Protein AF-A0A5C4WK56-F1 (afdb_monomer)

Solvent-accessible surface area (backbone atoms only — not comparable to full-atom values): 8422 Å² total; per-residue (Å²): 136,80,68,79,67,61,59,58,53,53,53,51,48,48,32,53,48,51,24,50,51,28,47,71,45,10,84,80,43,101,52,32,69,60,37,34,49,50,15,54,51,49,31,52,28,51,49,47,32,71,74,28,55,78,81,70,46,71,67,35,31,52,50,20,52,49,27,48,52,52,42,52,53,49,54,50,56,49,44,56,54,48,27,72,74,56,67,42,56,68,67,41,57,50,44,22,52,52,13,47,50,49,25,53,50,16,67,73,66,76,44,76,66,36,68,57,17,47,49,43,21,52,53,27,46,50,51,48,51,53,54,42,60,71,68,44,78,87,82,75,82,73,78,78,73,74,80,79,78,88,79,86,134

pLDDT: mean 79.85, std 13.56, range [39.31, 94.19]

Foldseek 3Di:
DDDVVVPLVVLLVVLVVCLVLQQVCLVQFPHNVVSNVLSVLLSVLSVQLSVQDCPPDDVSVVSNVVSVVVNLVSLLVVLVRLCVGLVVDPVLNVQLVQLSVQLVVCVVVVDDDNVRSVVSNVVSSVSSSVSSSVPGPPPDPPPPDPPPPPDDD

Nearest PDB structures (foldseek):
  1jv6-assembly1_A  TM=3.812E-01  e=3.692E+00  Halobacterium salinarum

Mean predicted aligned error: 9.79 Å

Radius of gyration: 20.26 Å; Cα contacts (8 Å, |Δi|>4): 145; chains: 1; bounding box: 49×50×72 Å

Structure (mmCIF, 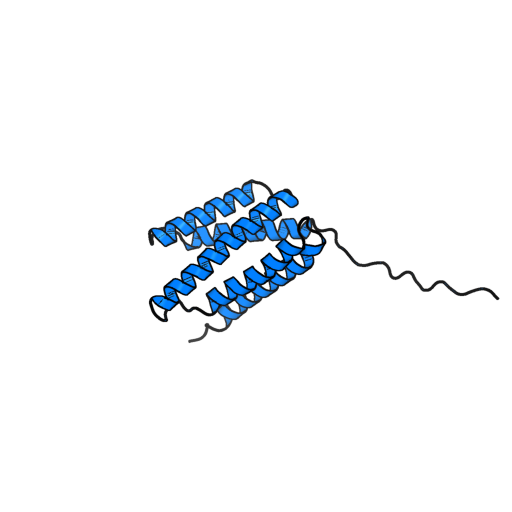N/CA/C/O backbone):
data_AF-A0A5C4WK56-F1
#
_entry.id   AF-A0A5C4WK56-F1
#
loop_
_atom_site.group_PDB
_atom_site.id
_atom_site.type_symbol
_atom_site.label_atom_id
_atom_site.label_alt_id
_atom_site.label_comp_id
_atom_site.label_asym_id
_atom_site.label_entity_id
_atom_site.label_seq_id
_atom_site.pdbx_PDB_ins_code
_atom_site.Cartn_x
_atom_site.Cartn_y
_atom_site.Cartn_z
_atom_site.occupancy
_atom_site.B_iso_or_equiv
_atom_site.auth_seq_id
_atom_site.auth_comp_id
_atom_site.auth_asym_id
_atom_site.auth_atom_id
_atom_site.pdbx_PDB_model_num
ATOM 1 N N . MET A 1 1 ? 29.807 -9.373 -7.029 1.00 41.53 1 MET A N 1
ATOM 2 C CA . MET A 1 1 ? 29.159 -10.649 -7.415 1.00 41.53 1 MET A CA 1
ATOM 3 C C . MET A 1 1 ? 28.720 -11.471 -6.180 1.00 41.53 1 MET A C 1
ATOM 5 O O . MET A 1 1 ? 28.602 -12.677 -6.267 1.00 41.53 1 MET A O 1
ATOM 9 N N . GLY A 1 2 ? 28.408 -10.857 -5.035 1.00 45.72 2 GLY A N 1
ATOM 10 C CA . GLY A 1 2 ? 27.089 -11.018 -4.391 1.00 45.72 2 GLY A CA 1
ATOM 11 C C . GLY A 1 2 ? 26.294 -9.779 -4.828 1.00 45.72 2 GLY A C 1
ATOM 12 O O . GLY A 1 2 ? 26.918 -8.878 -5.381 1.00 45.72 2 GLY A O 1
ATOM 13 N N . ASP A 1 3 ? 24.968 -9.666 -4.821 1.00 39.31 3 ASP A N 1
ATOM 14 C CA . ASP A 1 3 ? 24.159 -9.513 -3.603 1.00 39.31 3 ASP A CA 1
ATOM 15 C C . ASP A 1 3 ? 22.653 -9.747 -3.891 1.00 39.31 3 ASP A C 1
ATOM 17 O O . ASP A 1 3 ? 21.781 -9.308 -3.152 1.00 39.31 3 ASP A O 1
ATOM 21 N N . GLY A 1 4 ? 22.306 -10.462 -4.967 1.00 39.81 4 GLY A N 1
ATOM 22 C CA . GLY A 1 4 ? 20.911 -10.593 -5.428 1.00 39.81 4 GLY A CA 1
ATOM 23 C C . GLY A 1 4 ? 19.961 -11.391 -4.518 1.00 39.81 4 GLY A C 1
ATOM 24 O O . GLY A 1 4 ? 18.764 -11.447 -4.785 1.00 39.81 4 GLY A O 1
ATOM 25 N N . VAL A 1 5 ? 20.462 -12.019 -3.448 1.00 43.53 5 VAL A N 1
ATOM 26 C CA . VAL A 1 5 ? 19.653 -12.845 -2.527 1.00 43.53 5 VAL A CA 1
ATOM 27 C C . VAL A 1 5 ? 19.102 -12.024 -1.351 1.00 43.53 5 VAL A C 1
ATOM 29 O O . VAL A 1 5 ? 18.052 -12.365 -0.805 1.00 43.53 5 VAL A O 1
ATOM 32 N N . ALA A 1 6 ? 19.759 -10.916 -0.987 1.00 44.56 6 ALA A N 1
ATOM 33 C CA . ALA A 1 6 ? 19.342 -10.068 0.131 1.00 44.56 6 ALA A CA 1
ATOM 34 C C . ALA A 1 6 ? 18.122 -9.193 -0.219 1.00 44.56 6 ALA A C 1
ATOM 36 O O . ALA A 1 6 ? 17.225 -9.028 0.610 1.00 44.56 6 ALA A O 1
ATOM 37 N N . ASP A 1 7 ? 18.038 -8.717 -1.464 1.00 55.28 7 ASP A N 1
ATOM 38 C CA . ASP A 1 7 ? 16.977 -7.798 -1.888 1.00 55.28 7 ASP A CA 1
ATOM 39 C C . ASP A 1 7 ? 15.621 -8.508 -2.017 1.00 55.28 7 ASP A C 1
ATOM 41 O O . ASP A 1 7 ? 14.628 -8.079 -1.428 1.00 55.28 7 ASP A O 1
ATOM 45 N N . GLY A 1 8 ? 15.570 -9.659 -2.698 1.00 55.91 8 GLY A N 1
ATOM 46 C CA . GLY A 1 8 ? 14.324 -10.416 -2.888 1.00 55.91 8 GLY A CA 1
ATOM 47 C C . GLY A 1 8 ? 13.726 -10.958 -1.583 1.00 55.91 8 GLY A C 1
ATOM 48 O O . GLY A 1 8 ? 12.506 -10.950 -1.403 1.00 55.91 8 GLY A O 1
ATOM 49 N N . GLY A 1 9 ? 14.578 -11.378 -0.641 1.00 65.06 9 GLY A N 1
ATOM 50 C CA . GLY A 1 9 ? 14.152 -11.846 0.679 1.00 65.06 9 GLY A CA 1
ATOM 51 C C . GLY A 1 9 ? 13.516 -10.740 1.525 1.00 65.06 9 GLY A C 1
ATOM 52 O O . GLY A 1 9 ? 12.499 -10.978 2.180 1.00 65.06 9 GLY A O 1
ATOM 53 N N . GLY A 1 10 ? 14.062 -9.520 1.461 1.00 69.50 10 GLY A N 1
ATOM 54 C CA . GLY A 1 10 ? 13.512 -8.350 2.148 1.00 69.50 10 GLY A CA 1
ATOM 55 C C . GLY A 1 10 ? 12.108 -7.990 1.659 1.00 69.50 10 GLY A C 1
ATOM 56 O O . GLY A 1 10 ? 11.188 -7.833 2.467 1.00 69.50 10 GLY A O 1
ATOM 57 N N . PHE A 1 11 ? 11.905 -7.943 0.341 1.00 70.56 11 PHE A N 1
ATOM 58 C CA . PHE A 1 11 ? 10.594 -7.636 -0.238 1.00 70.56 11 PHE A CA 1
ATOM 59 C C . PHE A 1 11 ? 9.564 -8.747 -0.020 1.00 70.56 11 PHE A C 1
ATOM 61 O O . PHE A 1 11 ? 8.408 -8.458 0.289 1.00 70.56 11 PHE A O 1
ATOM 68 N N . LEU A 1 12 ? 9.966 -10.019 -0.108 1.00 76.75 12 LEU A N 1
ATOM 69 C CA . LEU A 1 12 ? 9.082 -11.136 0.227 1.00 76.75 12 LEU A CA 1
ATOM 70 C C . LEU A 1 12 ? 8.688 -11.103 1.713 1.00 76.75 12 LEU A C 1
ATOM 72 O O . LEU A 1 12 ? 7.525 -11.322 2.059 1.00 76.75 12 LEU A O 1
ATOM 76 N N . GLY A 1 13 ? 9.639 -10.769 2.590 1.00 78.62 13 GLY A N 1
ATOM 77 C CA . GLY A 1 13 ? 9.393 -10.532 4.009 1.00 78.62 13 GLY A CA 1
ATOM 78 C C . GLY A 1 13 ? 8.365 -9.424 4.238 1.00 78.62 13 GLY A C 1
ATOM 79 O O . GLY A 1 13 ? 7.404 -9.632 4.980 1.00 78.62 13 GLY A O 1
ATOM 80 N N . ALA A 1 14 ? 8.504 -8.289 3.547 1.00 75.62 14 ALA A N 1
ATOM 81 C CA . ALA A 1 14 ? 7.542 -7.188 3.594 1.00 75.62 14 ALA A CA 1
ATOM 82 C C . ALA A 1 14 ? 6.151 -7.609 3.082 1.00 75.62 14 ALA A C 1
ATOM 84 O O . ALA A 1 14 ? 5.146 -7.325 3.734 1.00 75.62 14 ALA A O 1
ATOM 85 N N . ALA A 1 15 ? 6.079 -8.359 1.976 1.00 81.75 15 ALA A N 1
ATOM 86 C CA . ALA A 1 15 ? 4.830 -8.891 1.429 1.00 81.75 15 ALA A CA 1
ATOM 87 C C . ALA A 1 15 ? 4.081 -9.757 2.452 1.00 81.75 15 ALA A C 1
ATOM 89 O O . ALA A 1 15 ? 2.891 -9.557 2.719 1.00 81.75 15 ALA A O 1
ATOM 90 N N . LEU A 1 16 ? 4.791 -10.713 3.057 1.00 84.94 16 LEU A N 1
ATOM 91 C CA . LEU A 1 16 ? 4.230 -11.629 4.045 1.00 84.94 16 LEU A CA 1
ATOM 92 C C . LEU A 1 16 ? 3.859 -10.912 5.342 1.00 84.94 16 LEU A C 1
ATOM 94 O O . LEU A 1 16 ? 2.808 -11.209 5.914 1.00 84.94 16 LEU A O 1
ATOM 98 N N . TYR A 1 17 ? 4.692 -9.973 5.792 1.00 84.56 17 TYR A N 1
ATOM 99 C CA . TYR A 1 17 ? 4.432 -9.159 6.974 1.00 84.56 17 TYR A CA 1
ATOM 100 C C . TYR A 1 17 ? 3.152 -8.340 6.800 1.00 84.56 17 TYR A C 1
ATOM 102 O O . TYR A 1 17 ? 2.236 -8.477 7.610 1.00 84.56 17 TYR A O 1
ATOM 110 N N . THR A 1 18 ? 3.038 -7.569 5.716 1.00 84.50 18 THR A N 1
ATOM 111 C CA . THR A 1 18 ? 1.869 -6.723 5.438 1.00 84.50 18 THR A CA 1
ATOM 112 C C . THR A 1 18 ? 0.604 -7.560 5.283 1.00 84.50 18 THR A C 1
ATOM 114 O O . THR A 1 18 ? -0.418 -7.261 5.902 1.00 84.50 18 THR A O 1
ATOM 117 N N . ARG A 1 19 ? 0.674 -8.674 4.544 1.00 90.00 19 ARG A N 1
ATOM 118 C CA . ARG A 1 19 ? -0.450 -9.609 4.410 1.00 90.00 19 ARG A CA 1
ATOM 119 C C . ARG A 1 19 ? -0.909 -10.152 5.761 1.00 90.00 19 ARG A C 1
ATOM 121 O O . ARG A 1 19 ? -2.106 -10.160 6.044 1.00 90.00 19 ARG A O 1
ATOM 128 N N . ARG A 1 20 ? 0.021 -10.630 6.595 1.00 87.19 20 ARG A N 1
ATOM 129 C CA . ARG A 1 20 ? -0.295 -11.165 7.929 1.00 87.19 20 ARG A CA 1
ATOM 130 C C . ARG A 1 20 ? -0.868 -10.082 8.833 1.00 87.19 20 ARG A C 1
ATOM 132 O O . ARG A 1 20 ? -1.894 -10.323 9.457 1.00 87.19 20 ARG A O 1
ATOM 139 N N . ALA A 1 21 ? -0.257 -8.901 8.860 1.00 85.44 21 ALA A N 1
ATOM 140 C CA . ALA A 1 21 ? -0.724 -7.769 9.650 1.00 85.44 21 ALA A CA 1
ATOM 141 C C . ALA A 1 21 ? -2.167 -7.391 9.290 1.00 85.44 21 ALA A C 1
ATOM 143 O O . ALA A 1 21 ? -3.004 -7.271 10.180 1.00 85.44 21 ALA A O 1
ATOM 144 N N . LEU A 1 22 ? -2.488 -7.298 7.996 1.00 87.25 22 LEU A N 1
ATOM 145 C CA . LEU A 1 22 ? -3.843 -7.000 7.527 1.00 87.25 22 LEU A CA 1
ATOM 146 C C . LEU A 1 22 ? -4.837 -8.122 7.845 1.00 87.25 22 LEU A C 1
ATOM 148 O O . LEU A 1 22 ? -5.952 -7.835 8.271 1.00 87.25 22 LEU A O 1
ATOM 152 N N . LYS A 1 23 ? -4.451 -9.397 7.717 1.00 88.62 23 LYS A N 1
ATOM 153 C CA . LYS A 1 23 ? -5.331 -10.522 8.085 1.00 88.62 23 LYS A CA 1
ATOM 154 C C . LYS A 1 23 ? -5.615 -10.599 9.579 1.00 88.62 23 LYS A C 1
ATOM 156 O O . LYS A 1 23 ? -6.743 -10.892 9.957 1.00 88.62 23 LYS A O 1
ATOM 161 N N . VAL A 1 24 ? -4.615 -10.324 10.412 1.00 87.31 24 VAL A N 1
ATOM 162 C CA . VAL A 1 24 ? -4.777 -10.266 11.871 1.00 87.31 24 VAL A CA 1
ATOM 163 C C . VAL A 1 24 ? -5.626 -9.059 12.269 1.00 87.31 24 VAL A C 1
ATOM 165 O O . VAL A 1 24 ? -6.452 -9.164 13.168 1.00 87.31 24 VAL A O 1
ATOM 168 N N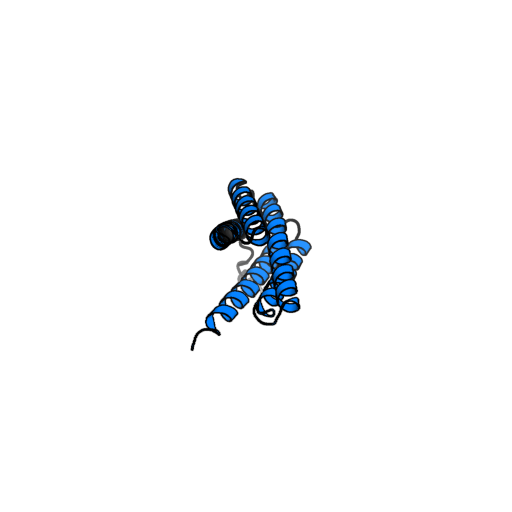 . ALA A 1 25 ? -5.465 -7.930 11.577 1.00 84.50 25 ALA A N 1
ATOM 169 C CA . ALA A 1 25 ? -6.227 -6.712 11.825 1.00 84.50 25 ALA A CA 1
ATOM 170 C C . ALA A 1 25 ? -7.682 -6.780 11.354 1.00 84.50 25 ALA A C 1
ATOM 172 O O . ALA A 1 25 ? -8.551 -6.140 11.945 1.00 84.50 25 ALA A O 1
ATOM 173 N N . ALA A 1 26 ? -7.946 -7.532 10.284 1.00 88.00 26 ALA A N 1
ATOM 174 C CA . ALA A 1 26 ? -9.226 -7.549 9.592 1.00 88.00 26 ALA A CA 1
ATOM 175 C C . ALA A 1 26 ? -10.444 -7.731 10.518 1.00 88.00 26 ALA A C 1
ATOM 177 O O . ALA A 1 26 ? -11.359 -6.918 10.395 1.00 88.00 26 ALA A O 1
ATOM 178 N N . PRO A 1 27 ? -10.485 -8.697 11.464 1.00 87.12 27 PRO A N 1
ATOM 179 C CA . PRO A 1 27 ? -11.654 -8.916 12.322 1.00 87.12 27 PRO A CA 1
ATOM 180 C C . PRO A 1 27 ? -12.019 -7.723 13.211 1.00 87.12 27 PRO A C 1
ATOM 182 O O . PRO A 1 27 ? -13.158 -7.620 13.653 1.00 87.12 27 PRO A O 1
ATOM 185 N N . ALA A 1 28 ? -11.057 -6.842 13.485 1.00 84.81 28 ALA A N 1
ATOM 186 C CA . ALA A 1 28 ? -11.226 -5.694 14.365 1.00 84.81 28 ALA A CA 1
ATOM 187 C C . ALA A 1 28 ? -11.493 -4.380 13.606 1.00 84.81 28 ALA A C 1
ATOM 189 O O . ALA A 1 28 ? -11.678 -3.341 14.237 1.00 84.81 28 ALA A O 1
ATOM 190 N N . LEU A 1 29 ? -11.519 -4.409 12.268 1.00 84.75 29 LEU A N 1
ATOM 191 C CA . LEU A 1 29 ? -11.788 -3.241 11.430 1.00 84.75 29 LEU A CA 1
ATOM 192 C C . LEU A 1 29 ? -13.214 -3.267 10.854 1.00 84.75 29 LEU A C 1
ATOM 194 O O . LEU A 1 29 ? -13.767 -4.347 10.648 1.00 84.75 29 LEU A O 1
ATOM 198 N N . PRO A 1 30 ? -13.804 -2.101 10.514 1.00 86.19 30 PRO A N 1
ATOM 199 C CA . PRO A 1 30 ? -15.190 -2.010 10.034 1.00 86.19 30 PRO A CA 1
ATOM 200 C C . PRO A 1 30 ? -15.515 -2.823 8.769 1.00 86.19 30 PRO A C 1
ATOM 202 O O . PRO A 1 30 ? -16.680 -3.109 8.507 1.00 86.19 30 PRO A O 1
ATOM 205 N N . ALA A 1 31 ? -14.510 -3.193 7.968 1.00 88.19 31 ALA A N 1
ATOM 206 C CA . ALA A 1 31 ? -14.686 -3.956 6.732 1.00 88.19 31 ALA A CA 1
ATOM 207 C C . ALA A 1 31 ? -13.715 -5.157 6.658 1.00 88.19 31 ALA A C 1
ATOM 209 O O . ALA A 1 31 ? -12.765 -5.140 5.868 1.00 88.19 31 ALA A O 1
ATOM 210 N N . PRO A 1 32 ? -13.944 -6.235 7.433 1.00 87.19 32 PRO A N 1
ATOM 211 C CA . PRO A 1 32 ? -12.993 -7.341 7.591 1.00 87.19 32 PRO A CA 1
ATOM 212 C C . PRO A 1 32 ? -12.649 -8.042 6.272 1.00 87.19 32 PRO A C 1
ATOM 214 O O . PRO A 1 32 ? -11.481 -8.299 5.981 1.00 87.19 32 PRO A O 1
ATOM 217 N N . ARG A 1 33 ? -13.655 -8.314 5.429 1.00 90.94 33 ARG A N 1
ATOM 218 C CA . ARG 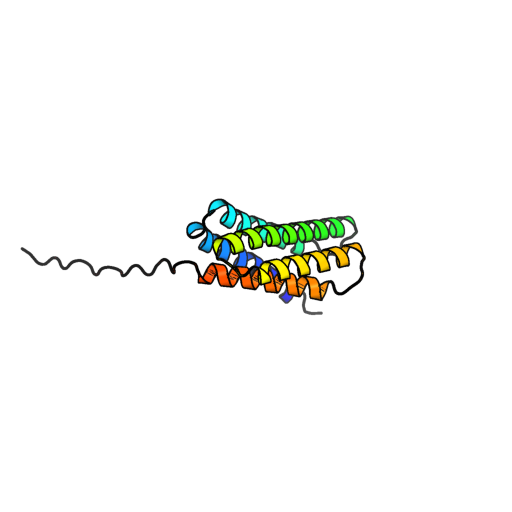A 1 33 ? -13.452 -8.973 4.126 1.00 90.94 33 ARG A CA 1
ATOM 219 C C . ARG A 1 33 ? -12.581 -8.138 3.191 1.00 90.94 33 ARG A C 1
ATOM 221 O O . ARG A 1 33 ? -11.701 -8.685 2.537 1.00 90.94 33 ARG A O 1
ATOM 228 N N . PHE A 1 34 ? -12.807 -6.825 3.165 1.00 91.00 34 PHE A N 1
ATOM 229 C CA . PHE A 1 34 ? -12.020 -5.902 2.354 1.00 91.00 34 PHE A CA 1
ATOM 230 C C . PHE A 1 34 ? -10.560 -5.875 2.812 1.00 91.00 34 PHE A C 1
ATOM 232 O O . PHE A 1 34 ? -9.668 -6.021 1.987 1.00 91.00 34 PHE A O 1
ATOM 239 N N . VAL A 1 35 ? -10.308 -5.752 4.119 1.00 89.88 35 VAL A N 1
ATOM 240 C CA . VAL A 1 35 ? -8.940 -5.687 4.663 1.00 89.88 35 VAL A CA 1
ATOM 241 C C . VAL A 1 35 ? -8.185 -6.999 4.429 1.00 89.88 35 VAL A C 1
ATOM 243 O O . VAL A 1 35 ? -7.026 -6.979 4.017 1.00 89.88 35 VAL A O 1
ATOM 246 N N . ALA A 1 36 ? -8.839 -8.145 4.635 1.00 91.06 36 ALA A N 1
ATOM 247 C CA . ALA A 1 36 ? -8.232 -9.447 4.371 1.00 91.06 36 ALA A CA 1
ATOM 248 C C . ALA A 1 36 ? -7.893 -9.627 2.881 1.00 91.06 36 ALA A C 1
ATOM 250 O O . ALA A 1 36 ? -6.772 -10.028 2.558 1.00 91.06 36 ALA A O 1
ATOM 251 N N . ALA A 1 37 ? -8.826 -9.275 1.988 1.00 92.56 37 ALA A N 1
ATOM 252 C CA . ALA A 1 37 ? -8.607 -9.308 0.544 1.00 92.56 37 ALA A CA 1
ATOM 253 C C . ALA A 1 37 ? -7.497 -8.340 0.116 1.00 92.56 37 ALA A C 1
ATOM 255 O O . ALA A 1 37 ? -6.670 -8.697 -0.716 1.00 92.56 37 ALA A O 1
ATOM 256 N N . ALA A 1 38 ? -7.422 -7.159 0.736 1.00 92.38 38 ALA A N 1
ATOM 257 C CA . ALA A 1 38 ? -6.373 -6.186 0.471 1.00 92.38 38 ALA A CA 1
ATOM 258 C C . ALA A 1 38 ? -4.982 -6.705 0.857 1.00 92.38 38 ALA A C 1
ATOM 260 O O . ALA A 1 38 ? -4.007 -6.405 0.172 1.00 92.38 38 ALA A O 1
ATOM 261 N N . GLY A 1 39 ? -4.873 -7.508 1.918 1.00 91.06 39 GLY A N 1
ATOM 262 C CA . GLY A 1 39 ? -3.623 -8.186 2.256 1.00 91.06 39 GLY A CA 1
ATOM 263 C C . GLY A 1 39 ? -3.229 -9.262 1.241 1.00 91.06 39 GLY A C 1
ATOM 264 O O . GLY A 1 39 ? -2.048 -9.399 0.924 1.00 91.06 39 GLY A O 1
ATOM 265 N N . ASP A 1 40 ? -4.199 -10.018 0.718 1.00 93.12 40 ASP A N 1
ATOM 266 C CA . ASP A 1 40 ? -3.950 -11.029 -0.316 1.00 93.12 40 ASP A CA 1
ATOM 267 C C . ASP A 1 40 ? -3.544 -10.387 -1.655 1.00 93.12 40 ASP A C 1
ATOM 269 O O . ASP A 1 40 ? -2.549 -10.801 -2.251 1.00 93.12 40 ASP A O 1
ATOM 273 N N . SER A 1 41 ? -4.242 -9.336 -2.097 1.00 94.19 41 SER A N 1
ATOM 274 C CA . SER A 1 41 ? -3.902 -8.629 -3.336 1.00 94.19 41 SER A CA 1
ATOM 275 C C . SER A 1 41 ? -2.579 -7.868 -3.231 1.00 94.19 41 SER A C 1
ATOM 277 O O . SER A 1 41 ? -1.820 -7.879 -4.191 1.00 94.19 41 SER A O 1
ATOM 279 N N . PHE A 1 42 ? -2.243 -7.283 -2.073 1.00 92.75 42 PHE A N 1
ATOM 280 C CA . PHE A 1 42 ? -0.931 -6.661 -1.846 1.00 92.75 42 PHE A CA 1
ATOM 281 C C . PHE A 1 42 ? 0.206 -7.663 -2.071 1.00 92.75 42 PHE A C 1
ATOM 283 O O . PHE A 1 42 ? 1.145 -7.388 -2.814 1.00 92.75 42 PHE A O 1
ATOM 290 N N . ALA A 1 43 ? 0.104 -8.849 -1.461 1.00 90.69 43 ALA A N 1
ATOM 291 C CA . ALA A 1 43 ? 1.118 -9.885 -1.614 1.00 90.69 43 ALA A CA 1
ATOM 292 C C . ALA A 1 43 ? 1.226 -10.369 -3.066 1.00 90.69 43 ALA A C 1
ATOM 294 O O . ALA A 1 43 ? 2.339 -10.557 -3.555 1.00 90.69 43 ALA A O 1
ATOM 295 N N . LEU A 1 44 ? 0.095 -10.530 -3.762 1.00 92.75 44 LEU A N 1
ATOM 296 C CA . LEU A 1 44 ? 0.071 -10.904 -5.177 1.00 92.75 44 LEU A CA 1
ATOM 297 C C . LEU A 1 44 ? 0.766 -9.851 -6.050 1.00 92.75 44 LEU A C 1
ATOM 299 O O . LEU A 1 44 ? 1.639 -10.194 -6.842 1.00 92.75 44 LEU A O 1
ATOM 303 N N . LEU A 1 45 ? 0.398 -8.579 -5.885 1.00 91.94 45 LEU A N 1
ATOM 304 C CA . LEU A 1 45 ? 0.937 -7.467 -6.665 1.00 91.94 45 LEU A CA 1
ATOM 305 C C . LEU A 1 45 ? 2.442 -7.297 -6.430 1.00 91.94 45 LEU A C 1
ATOM 307 O O . LEU A 1 45 ? 3.200 -7.239 -7.393 1.00 91.94 45 LEU A O 1
ATOM 311 N N . LEU A 1 46 ? 2.888 -7.301 -5.169 1.00 89.38 46 LEU A N 1
ATOM 312 C CA . LEU A 1 46 ? 4.309 -7.203 -4.828 1.00 89.38 46 LEU A CA 1
ATOM 313 C C . LEU A 1 46 ? 5.107 -8.410 -5.343 1.00 89.38 46 LEU A C 1
ATOM 315 O O . LEU A 1 46 ? 6.205 -8.243 -5.862 1.00 89.38 46 LEU A O 1
ATOM 319 N N . THR A 1 47 ? 4.543 -9.618 -5.285 1.00 88.75 47 THR A N 1
ATOM 320 C CA . THR A 1 47 ? 5.168 -10.798 -5.908 1.00 88.75 47 THR A CA 1
ATOM 321 C C . THR A 1 47 ? 5.287 -10.621 -7.423 1.00 88.75 47 THR A C 1
ATOM 323 O O . THR A 1 47 ? 6.335 -10.921 -7.985 1.00 88.75 47 THR A O 1
ATOM 326 N N . GLY A 1 48 ? 4.259 -10.079 -8.084 1.00 88.06 48 GLY A N 1
ATOM 327 C CA . GLY A 1 48 ? 4.301 -9.743 -9.510 1.00 88.06 48 GLY A CA 1
ATOM 328 C C . GLY A 1 48 ? 5.431 -8.771 -9.858 1.00 88.06 48 GLY A C 1
ATOM 329 O O . GLY A 1 48 ? 6.167 -9.015 -10.812 1.00 88.06 48 GLY A O 1
ATOM 330 N N . VAL A 1 49 ? 5.636 -7.728 -9.047 1.00 87.81 49 VAL A N 1
ATOM 331 C CA . VAL A 1 49 ? 6.772 -6.793 -9.185 1.00 87.81 49 VAL A CA 1
ATOM 332 C C . VAL A 1 49 ? 8.113 -7.526 -9.057 1.00 87.81 49 VAL A C 1
ATOM 334 O O . VAL A 1 49 ? 8.999 -7.335 -9.886 1.00 87.81 49 VAL A O 1
ATOM 337 N N . LEU A 1 50 ? 8.267 -8.399 -8.056 1.00 86.88 50 LEU A N 1
ATOM 338 C CA . LEU A 1 50 ? 9.519 -9.133 -7.822 1.00 86.88 50 LEU A CA 1
ATOM 339 C C . LEU A 1 50 ? 9.846 -10.145 -8.923 1.00 86.88 50 LEU A C 1
ATOM 341 O O . LEU A 1 50 ? 11.013 -10.342 -9.251 1.00 86.88 50 LEU A O 1
ATOM 345 N N . LEU A 1 51 ? 8.825 -10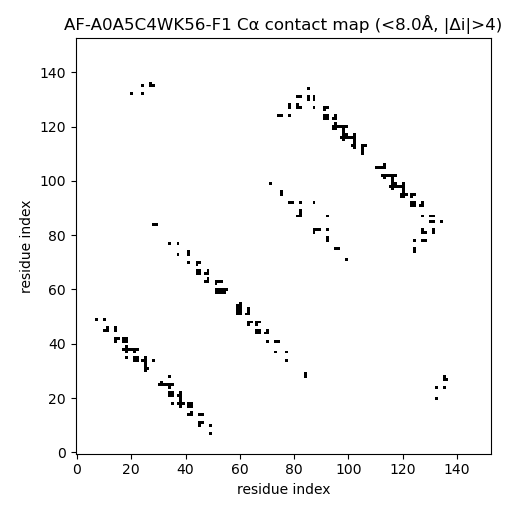.783 -9.495 1.00 87.12 51 LEU A N 1
ATOM 346 C CA . LEU A 1 51 ? 8.985 -11.782 -10.551 1.00 87.12 51 LEU A CA 1
ATOM 347 C C . LEU A 1 51 ? 9.154 -11.174 -11.948 1.00 87.12 51 LEU A C 1
ATOM 349 O O . LEU A 1 51 ? 9.310 -11.921 -12.912 1.00 87.12 51 LEU A O 1
ATOM 353 N N . THR A 1 52 ? 9.132 -9.847 -12.080 1.00 84.31 52 THR A N 1
ATOM 354 C CA . THR A 1 52 ? 9.261 -9.158 -13.370 1.00 84.31 52 THR A CA 1
ATOM 355 C C . THR A 1 52 ? 10.504 -8.268 -13.391 1.00 84.31 52 THR A C 1
ATOM 357 O O . THR A 1 52 ? 10.426 -7.082 -13.092 1.00 84.31 52 THR A O 1
ATOM 360 N N . PRO A 1 53 ? 11.688 -8.808 -13.731 1.00 75.31 53 PRO A N 1
ATOM 361 C CA . PRO A 1 53 ? 12.909 -8.015 -13.805 1.00 75.31 53 PRO A CA 1
ATOM 362 C C . PRO A 1 53 ? 12.813 -6.947 -14.895 1.00 75.31 53 PRO A C 1
ATOM 364 O O . PRO A 1 53 ? 12.449 -7.241 -16.033 1.00 75.31 53 PRO A O 1
ATOM 367 N N . TYR A 1 54 ? 13.235 -5.723 -14.580 1.00 66.56 54 TYR A N 1
ATOM 368 C CA . TYR A 1 54 ? 13.238 -4.578 -15.501 1.00 66.56 54 TYR A CA 1
ATOM 369 C C . TYR A 1 54 ? 14.185 -4.737 -16.710 1.00 66.56 54 TYR A C 1
ATOM 371 O O . TYR A 1 54 ? 14.233 -3.858 -17.565 1.00 66.56 54 TYR A O 1
ATOM 379 N N . THR A 1 55 ? 14.938 -5.839 -16.785 1.00 64.19 55 THR A N 1
ATOM 380 C CA . THR A 1 55 ? 16.004 -6.094 -17.766 1.00 64.19 55 THR A CA 1
ATOM 381 C C . THR A 1 55 ? 15.638 -7.106 -18.857 1.00 64.19 55 THR A C 1
ATOM 383 O O . THR A 1 55 ? 16.415 -7.287 -19.790 1.00 64.19 55 THR A O 1
ATOM 386 N N . LEU A 1 56 ? 14.473 -7.764 -18.778 1.00 74.94 56 LEU A N 1
ATOM 387 C CA . LEU A 1 56 ? 14.069 -8.861 -19.679 1.00 74.94 56 LEU A CA 1
ATOM 388 C C . LEU A 1 56 ? 13.212 -8.403 -20.881 1.00 74.94 56 LEU A C 1
ATOM 390 O O . LEU A 1 56 ? 12.368 -9.149 -21.376 1.00 74.94 56 LEU A O 1
ATOM 394 N N . GLY A 1 57 ? 13.442 -7.179 -21.365 1.00 80.88 57 GLY A N 1
ATOM 395 C CA . GLY A 1 57 ? 12.798 -6.616 -22.557 1.00 80.88 57 GLY A CA 1
ATOM 396 C C . GLY A 1 57 ? 11.515 -5.817 -22.293 1.00 80.88 57 GLY A C 1
ATOM 397 O O . GLY A 1 57 ? 10.972 -5.802 -21.187 1.00 80.88 57 GLY A O 1
ATOM 398 N N . ASP A 1 58 ? 11.024 -5.153 -23.342 1.00 84.25 58 ASP A N 1
ATOM 399 C CA . ASP A 1 58 ? 9.974 -4.124 -23.258 1.00 84.25 58 ASP A CA 1
ATOM 400 C C . ASP A 1 58 ? 8.644 -4.641 -22.693 1.00 84.25 58 ASP A C 1
ATOM 402 O O . ASP A 1 58 ? 7.978 -3.959 -21.913 1.00 84.25 58 ASP A O 1
ATOM 406 N N . VAL A 1 59 ? 8.264 -5.877 -23.035 1.00 86.12 59 VAL A N 1
ATOM 407 C CA . VAL A 1 59 ? 7.026 -6.496 -22.534 1.00 86.12 59 VAL A CA 1
ATOM 408 C C . VAL A 1 59 ? 7.105 -6.720 -21.024 1.00 86.12 59 VAL A C 1
ATOM 410 O O . VAL A 1 59 ? 6.181 -6.359 -20.297 1.00 86.12 59 VAL A O 1
ATOM 413 N N . VAL A 1 60 ? 8.216 -7.272 -20.525 1.00 85.62 60 VAL A N 1
ATOM 414 C CA . VAL A 1 60 ? 8.404 -7.516 -19.085 1.00 85.62 60 VAL A CA 1
ATOM 415 C C . VAL A 1 60 ? 8.497 -6.194 -18.327 1.00 85.62 60 VAL A C 1
ATOM 417 O O . VAL A 1 60 ? 7.910 -6.066 -17.253 1.00 85.62 60 VAL A O 1
ATOM 420 N N . HIS A 1 61 ? 9.144 -5.187 -18.916 1.00 84.44 61 HIS A N 1
ATOM 421 C CA . HIS A 1 61 ? 9.183 -3.833 -18.373 1.00 84.44 61 HIS A CA 1
ATOM 422 C C . HIS A 1 61 ? 7.773 -3.244 -18.196 1.00 84.44 61 HIS A C 1
ATOM 424 O O . HIS A 1 61 ? 7.442 -2.713 -17.132 1.00 84.44 61 HIS A O 1
ATOM 430 N N . TRP A 1 62 ? 6.906 -3.386 -19.202 1.00 85.62 62 TRP A N 1
ATOM 431 C CA . TRP A 1 62 ? 5.530 -2.894 -19.134 1.00 85.62 62 TRP A CA 1
ATOM 432 C C . TRP A 1 62 ? 4.695 -3.639 -18.082 1.00 85.62 62 TRP A C 1
ATOM 434 O O . TRP A 1 62 ? 3.918 -3.022 -17.346 1.00 85.62 62 TRP A O 1
ATOM 444 N N . ILE A 1 63 ? 4.893 -4.955 -17.950 1.00 88.06 63 ILE A N 1
ATOM 445 C CA . ILE A 1 63 ? 4.234 -5.771 -16.920 1.00 88.06 63 ILE A CA 1
ATOM 446 C C . ILE A 1 63 ? 4.697 -5.340 -15.519 1.00 88.06 63 ILE A C 1
ATOM 448 O O . ILE A 1 63 ? 3.856 -5.108 -14.650 1.00 88.06 63 ILE A O 1
ATOM 452 N N . HIS A 1 64 ? 6.004 -5.164 -15.303 1.00 88.19 64 HIS A N 1
ATOM 453 C CA . HIS A 1 64 ? 6.558 -4.688 -14.033 1.00 88.19 64 HIS A CA 1
ATOM 454 C C . HIS A 1 64 ? 5.973 -3.331 -13.634 1.00 88.19 64 HIS A C 1
ATOM 456 O O . HIS A 1 64 ? 5.472 -3.157 -12.520 1.00 88.19 64 HIS A O 1
ATOM 462 N N . ARG A 1 65 ? 5.970 -2.375 -14.572 1.00 86.06 65 ARG A N 1
ATOM 463 C CA . ARG A 1 65 ? 5.396 -1.039 -14.372 1.00 86.06 65 ARG A CA 1
ATOM 464 C C . ARG A 1 65 ? 3.909 -1.113 -14.028 1.00 86.06 65 ARG A C 1
ATOM 466 O O . ARG A 1 65 ? 3.454 -0.383 -13.151 1.00 86.06 65 ARG A O 1
ATOM 473 N N . SER A 1 66 ? 3.170 -2.021 -14.664 1.00 87.44 66 SER A N 1
ATOM 474 C CA . SER A 1 66 ? 1.743 -2.234 -14.397 1.00 87.44 66 SER A CA 1
ATOM 475 C C . SER A 1 66 ? 1.481 -2.800 -13.005 1.00 87.44 66 SER A C 1
ATOM 477 O O . SER A 1 66 ? 0.620 -2.282 -12.293 1.00 87.44 66 SER A O 1
ATOM 479 N N . PHE A 1 67 ? 2.248 -3.808 -12.574 1.00 90.31 67 PHE A N 1
ATOM 480 C CA . PHE A 1 67 ? 2.158 -4.327 -11.207 1.00 90.31 67 PHE A CA 1
ATOM 481 C C . PHE A 1 67 ? 2.531 -3.264 -10.171 1.00 90.31 67 PHE A C 1
ATOM 483 O O . PHE A 1 67 ? 1.820 -3.113 -9.178 1.00 90.31 67 PHE A O 1
ATOM 490 N N . GLY A 1 68 ? 3.593 -2.491 -10.420 1.00 88.50 68 GLY A N 1
ATOM 491 C CA . GLY A 1 68 ? 4.013 -1.396 -9.547 1.00 88.50 68 GLY A CA 1
ATOM 492 C C . GLY A 1 68 ? 2.948 -0.305 -9.419 1.00 88.50 68 GLY A C 1
ATOM 493 O O . GLY A 1 68 ? 2.627 0.114 -8.309 1.00 88.50 68 GLY A O 1
ATOM 494 N N . ALA A 1 69 ? 2.340 0.112 -10.534 1.00 87.06 69 ALA A N 1
ATOM 495 C CA . ALA A 1 69 ? 1.255 1.093 -10.539 1.00 87.06 69 ALA A CA 1
ATOM 496 C C . ALA A 1 69 ? 0.004 0.577 -9.809 1.00 87.06 69 ALA A C 1
ATOM 498 O O . ALA A 1 69 ? -0.592 1.299 -9.008 1.00 87.06 69 ALA A O 1
ATOM 499 N N . ALA A 1 70 ? -0.372 -0.684 -10.040 1.00 91.19 70 ALA A N 1
ATOM 500 C CA . ALA A 1 70 ? -1.487 -1.316 -9.344 1.00 91.19 70 ALA A CA 1
ATOM 501 C C . ALA A 1 70 ? -1.231 -1.420 -7.831 1.00 91.19 70 ALA A C 1
ATOM 503 O O . ALA A 1 70 ? -2.130 -1.124 -7.046 1.00 91.19 70 ALA A O 1
ATOM 504 N N . LEU A 1 71 ? -0.010 -1.776 -7.415 1.00 90.62 71 LEU A N 1
ATOM 505 C CA . LEU A 1 71 ? 0.392 -1.811 -6.006 1.00 90.62 71 LEU A CA 1
ATOM 506 C C . LEU A 1 71 ? 0.305 -0.419 -5.363 1.00 90.62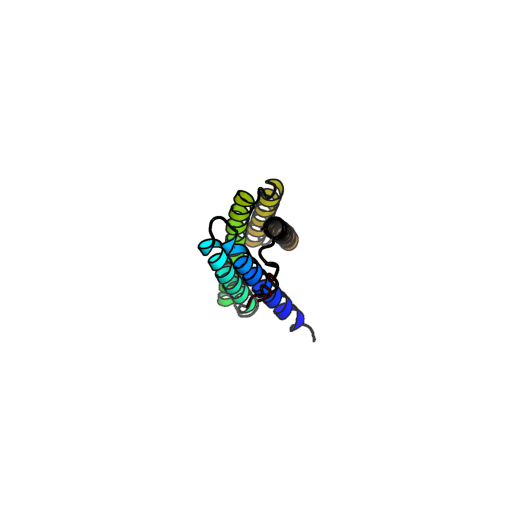 71 LEU A C 1
ATOM 508 O O . LEU A 1 71 ? -0.275 -0.277 -4.289 1.00 90.62 71 LEU A O 1
ATOM 512 N N . PHE A 1 72 ? 0.777 0.618 -6.057 1.00 89.31 72 PHE A N 1
ATOM 513 C CA . PHE A 1 72 ? 0.667 2.011 -5.613 1.00 89.31 72 PHE A CA 1
ATOM 514 C C . PHE A 1 72 ? -0.787 2.446 -5.390 1.00 89.31 72 PHE A C 1
ATOM 516 O O . PHE A 1 72 ? -1.135 2.992 -4.341 1.00 89.31 72 PHE A O 1
ATOM 523 N N . MET A 1 73 ? -1.663 2.183 -6.363 1.00 90.19 73 MET A N 1
ATOM 524 C CA . MET A 1 73 ? -3.090 2.501 -6.247 1.00 90.19 73 MET A CA 1
ATOM 525 C C . MET A 1 73 ? -3.748 1.722 -5.107 1.00 90.19 73 MET A C 1
ATOM 527 O O . MET A 1 73 ? -4.569 2.268 -4.367 1.00 90.19 73 MET A O 1
ATOM 531 N N . HIS A 1 74 ? -3.358 0.460 -4.936 1.00 92.81 74 HIS A N 1
ATOM 532 C CA . HIS A 1 74 ? -3.845 -0.396 -3.863 1.00 92.81 74 HIS A CA 1
ATOM 533 C C . HIS A 1 74 ? -3.493 0.158 -2.476 1.00 92.81 74 HIS A C 1
ATOM 535 O O . HIS A 1 74 ? -4.372 0.289 -1.622 1.00 92.81 74 HIS A O 1
ATOM 541 N N . GLU A 1 75 ? -2.237 0.556 -2.264 1.00 92.31 75 GLU A N 1
ATOM 542 C CA . GLU A 1 75 ? -1.777 1.185 -1.019 1.00 92.31 75 GLU A CA 1
ATOM 543 C C . GLU A 1 75 ? -2.486 2.518 -0.742 1.00 92.31 75 GLU A C 1
ATOM 545 O O . GLU A 1 75 ? -2.841 2.798 0.405 1.00 92.31 75 GLU A O 1
ATOM 550 N N . MET A 1 76 ? -2.761 3.315 -1.780 1.00 89.56 76 MET A N 1
ATOM 551 C CA . MET A 1 76 ? -3.498 4.576 -1.656 1.00 89.56 76 MET A CA 1
ATOM 552 C C . MET A 1 76 ? -4.934 4.349 -1.167 1.00 89.56 76 MET A C 1
ATOM 554 O O . MET A 1 76 ? -5.379 4.961 -0.194 1.00 89.56 76 MET A O 1
ATOM 558 N N . VAL A 1 77 ? -5.665 3.436 -1.817 1.00 91.44 77 VAL A N 1
ATOM 559 C CA . VAL A 1 77 ? -7.049 3.104 -1.444 1.00 91.44 77 VAL A CA 1
ATOM 560 C C . VAL A 1 77 ? -7.099 2.553 -0.022 1.00 91.44 77 VAL A C 1
ATOM 562 O O . VAL A 1 77 ? -7.953 2.956 0.774 1.00 91.44 77 VAL A O 1
ATOM 565 N N . LEU A 1 78 ? -6.177 1.648 0.311 1.00 90.38 78 LEU A N 1
ATOM 566 C CA . LEU A 1 78 ? -6.101 1.059 1.639 1.00 90.38 78 LEU A CA 1
ATOM 567 C C . LEU A 1 78 ? -5.812 2.123 2.702 1.00 90.38 78 LEU A C 1
ATOM 569 O O . LEU A 1 78 ? -6.486 2.152 3.728 1.00 90.38 78 LEU A O 1
ATOM 573 N N . ALA A 1 79 ? -4.875 3.032 2.453 1.00 88.81 79 ALA A N 1
ATOM 574 C CA . ALA A 1 79 ? -4.529 4.082 3.398 1.00 88.81 79 ALA A CA 1
ATOM 575 C C . ALA A 1 79 ? -5.673 5.046 3.694 1.00 88.81 79 ALA A C 1
ATOM 577 O O . ALA A 1 79 ? -5.930 5.338 4.859 1.00 88.81 79 ALA A O 1
ATOM 578 N N . VAL A 1 80 ? -6.391 5.506 2.663 1.00 87.88 80 VAL A N 1
ATOM 579 C CA . VAL A 1 80 ? -7.560 6.381 2.836 1.00 87.88 80 VAL A CA 1
ATOM 580 C C . VAL A 1 80 ? -8.620 5.683 3.689 1.00 87.88 80 VAL A C 1
ATOM 582 O O . VAL A 1 80 ? -9.168 6.280 4.619 1.00 87.88 80 VAL A O 1
ATOM 585 N N . ARG A 1 81 ? -8.875 4.393 3.430 1.00 88.75 81 ARG A N 1
ATOM 586 C CA . ARG A 1 81 ? -9.815 3.587 4.222 1.00 88.75 81 ARG A CA 1
ATOM 587 C C . ARG A 1 81 ? -9.359 3.450 5.673 1.00 88.75 81 ARG A C 1
ATOM 589 O O . ARG A 1 81 ? -10.133 3.767 6.573 1.00 88.75 81 ARG A O 1
ATOM 596 N N . LEU A 1 82 ? -8.114 3.045 5.911 1.00 85.38 82 LEU A N 1
ATOM 597 C CA . LEU A 1 82 ? -7.575 2.892 7.265 1.00 85.38 82 LEU A CA 1
ATOM 598 C C . LEU A 1 82 ? -7.578 4.221 8.029 1.00 85.38 82 LEU A C 1
ATOM 600 O O . LEU A 1 82 ? -7.996 4.261 9.184 1.00 85.38 82 LEU A O 1
ATOM 604 N N . ALA A 1 83 ? -7.202 5.321 7.375 1.00 85.06 83 ALA A N 1
ATOM 605 C CA . ALA A 1 83 ? -7.220 6.648 7.974 1.00 85.06 83 ALA A CA 1
ATOM 606 C C . ALA A 1 83 ? -8.630 7.101 8.368 1.00 85.06 83 ALA A C 1
ATOM 608 O O . ALA A 1 83 ? -8.792 7.671 9.447 1.00 85.06 83 ALA A O 1
ATOM 609 N N . SER A 1 84 ? -9.644 6.778 7.554 1.00 84.50 84 SER A N 1
ATOM 610 C CA . SER A 1 84 ? -11.049 7.062 7.872 1.00 84.50 84 SER A CA 1
ATOM 611 C C . SER A 1 84 ? -11.565 6.307 9.104 1.00 84.50 84 SER A C 1
ATOM 613 O O . SER A 1 84 ? -12.476 6.786 9.770 1.00 84.50 84 SER A O 1
ATOM 615 N N . TRP A 1 85 ? -10.981 5.150 9.434 1.00 81.62 85 TRP A N 1
ATOM 616 C CA . TRP A 1 85 ? -11.406 4.321 10.570 1.00 81.62 85 TRP A CA 1
ATOM 617 C C . TRP A 1 85 ? -10.608 4.583 11.846 1.00 81.62 85 TRP A C 1
ATOM 619 O O . TRP A 1 85 ? -11.154 4.528 12.941 1.00 81.62 85 TRP A O 1
ATOM 629 N N . ALA A 1 86 ? -9.312 4.854 11.711 1.00 72.44 86 ALA A N 1
ATOM 630 C CA . ALA A 1 86 ? -8.386 5.036 12.825 1.00 72.44 86 ALA A CA 1
ATOM 631 C C . ALA A 1 86 ? -8.182 6.510 13.219 1.00 72.44 86 ALA A C 1
ATOM 633 O O . ALA A 1 86 ? -7.331 6.806 14.064 1.00 72.44 86 ALA A O 1
ATOM 634 N N . SER A 1 87 ? -8.879 7.445 12.556 1.00 69.19 87 SER A N 1
ATOM 635 C CA . SER A 1 87 ? -8.565 8.881 12.593 1.00 69.19 87 SER A CA 1
ATOM 636 C C . SER A 1 87 ? -7.061 9.116 12.398 1.00 69.19 87 SER A C 1
ATOM 638 O O . SER A 1 87 ? -6.437 9.931 13.089 1.00 69.19 87 SER A O 1
ATOM 640 N N . ALA A 1 88 ? -6.437 8.326 11.510 1.00 64.19 88 ALA A N 1
ATOM 641 C CA . ALA A 1 88 ? -5.036 8.530 11.177 1.00 64.19 88 ALA A CA 1
ATOM 642 C C . ALA A 1 88 ? -4.942 9.919 10.541 1.00 64.19 88 ALA A C 1
ATOM 644 O O . ALA A 1 88 ? -5.723 10.244 9.648 1.00 64.19 88 ALA A O 1
ATOM 645 N N . GLY A 1 89 ? -4.070 10.770 11.088 1.00 74.50 89 GLY A N 1
ATOM 646 C CA . GLY A 1 89 ? -4.130 12.209 10.837 1.00 74.50 89 GLY A CA 1
ATOM 647 C C . GLY A 1 89 ? -4.143 12.535 9.344 1.00 74.50 89 GLY A C 1
ATOM 648 O O . GLY A 1 89 ? -3.342 11.978 8.594 1.00 74.50 89 GLY A O 1
ATOM 649 N N . ALA A 1 90 ? -5.016 13.461 8.934 1.00 80.06 90 ALA A N 1
ATOM 650 C CA . ALA A 1 90 ? -5.165 13.896 7.542 1.00 80.06 90 ALA A CA 1
ATOM 651 C C . ALA A 1 90 ? -3.820 14.252 6.882 1.00 80.06 90 ALA A C 1
ATOM 653 O O . ALA A 1 90 ? -3.621 13.984 5.703 1.00 80.06 90 ALA A O 1
ATOM 654 N N . ALA A 1 91 ? -2.863 14.759 7.666 1.00 85.56 91 ALA A N 1
ATOM 655 C CA . ALA A 1 91 ? -1.499 15.035 7.226 1.00 85.56 91 ALA A CA 1
ATOM 656 C C . ALA A 1 91 ? -0.768 13.813 6.638 1.00 85.56 91 ALA A C 1
ATOM 658 O O . ALA A 1 91 ? -0.062 13.965 5.649 1.00 85.56 91 ALA A O 1
ATOM 659 N N . LEU A 1 92 ? -0.942 12.608 7.197 1.00 85.88 92 LEU A N 1
ATOM 660 C CA . LEU A 1 92 ? -0.303 11.392 6.673 1.00 85.88 92 LEU A CA 1
ATOM 661 C C . LEU A 1 92 ? -0.899 10.980 5.328 1.00 85.88 92 LEU A C 1
ATOM 663 O O . LEU A 1 92 ? -0.160 10.609 4.423 1.00 85.88 92 LEU A O 1
ATOM 667 N N . VAL A 1 93 ? -2.221 11.094 5.183 1.00 86.31 93 VAL A N 1
ATOM 668 C CA . VAL A 1 93 ? -2.900 10.831 3.908 1.00 86.31 93 VAL A CA 1
ATOM 669 C C . VAL A 1 93 ? -2.458 11.850 2.862 1.00 86.31 93 VAL A C 1
ATOM 671 O O . VAL A 1 93 ? -2.137 11.468 1.745 1.00 86.31 93 VAL A O 1
ATOM 674 N N . VAL A 1 94 ? -2.365 13.132 3.227 1.00 89.31 94 VAL A N 1
ATOM 675 C CA . VAL A 1 94 ? -1.855 14.184 2.335 1.00 89.31 94 VAL A CA 1
ATOM 676 C C . VAL A 1 94 ? -0.409 13.909 1.925 1.00 89.31 94 VAL A C 1
ATOM 678 O O . VAL A 1 94 ? -0.104 13.996 0.740 1.00 89.31 94 VAL A O 1
ATOM 681 N N . LEU A 1 95 ? 0.469 13.530 2.862 1.00 89.25 95 LEU A N 1
ATOM 682 C CA . LEU A 1 95 ? 1.856 13.165 2.552 1.00 89.25 95 LEU A CA 1
ATOM 683 C C . LEU A 1 95 ? 1.928 11.977 1.594 1.00 89.25 95 LEU A C 1
ATOM 685 O O . LEU A 1 95 ? 2.709 12.000 0.647 1.00 89.25 95 LEU A O 1
ATOM 689 N N . GLN A 1 96 ? 1.101 10.958 1.820 1.00 89.19 96 GLN A N 1
ATOM 690 C CA . GLN A 1 96 ? 1.044 9.801 0.943 1.00 89.19 96 GLN A CA 1
ATOM 691 C C . GLN A 1 96 ? 0.539 10.192 -0.448 1.00 89.19 96 GLN A C 1
ATOM 693 O O . GLN A 1 96 ? 1.178 9.861 -1.439 1.00 89.19 96 GLN A O 1
ATOM 698 N N . VAL A 1 97 ? -0.551 10.954 -0.552 1.00 87.25 97 VAL A N 1
ATOM 699 C CA . VAL A 1 97 ? -1.065 11.428 -1.845 1.00 87.25 97 VAL A CA 1
ATOM 700 C C . VAL A 1 97 ? -0.013 12.268 -2.570 1.00 87.25 97 VAL A C 1
ATOM 702 O O . VAL A 1 97 ? 0.257 12.014 -3.739 1.00 87.25 97 VAL A O 1
ATOM 705 N N . ALA A 1 98 ? 0.635 13.210 -1.882 1.00 88.44 98 ALA A N 1
ATOM 706 C CA . ALA A 1 98 ? 1.678 14.053 -2.461 1.00 88.44 98 ALA A CA 1
ATOM 707 C C . ALA A 1 98 ? 2.888 13.233 -2.936 1.00 88.44 98 ALA A C 1
ATOM 709 O O . ALA A 1 98 ? 3.361 13.438 -4.052 1.00 88.44 98 ALA A O 1
ATOM 710 N N . GLY A 1 99 ? 3.348 12.269 -2.131 1.00 86.44 99 GLY A N 1
ATOM 711 C CA . GLY A 1 99 ? 4.419 11.344 -2.506 1.00 86.44 99 GLY A CA 1
ATOM 712 C C . GLY A 1 99 ? 4.049 10.494 -3.723 1.00 86.44 99 GLY A C 1
ATOM 713 O O . GLY A 1 99 ? 4.834 10.386 -4.660 1.00 86.44 99 GLY A O 1
ATOM 714 N N . GLY A 1 100 ? 2.820 9.969 -3.759 1.00 84.31 100 GLY A N 1
ATOM 715 C CA . GLY A 1 100 ? 2.306 9.182 -4.880 1.00 84.31 100 GLY A CA 1
ATOM 716 C C . GLY A 1 100 ? 2.171 9.988 -6.172 1.00 84.31 100 GLY A C 1
ATOM 717 O O . GLY A 1 100 ? 2.570 9.511 -7.232 1.00 84.31 100 GLY A O 1
ATOM 718 N N . VAL A 1 101 ? 1.681 11.229 -6.090 1.00 86.44 101 VAL A N 1
ATOM 719 C CA . VAL A 1 101 ? 1.622 12.150 -7.235 1.00 86.44 101 VAL A CA 1
ATOM 720 C C . VAL A 1 101 ? 3.030 12.488 -7.722 1.00 86.44 101 VAL A C 1
ATOM 722 O O . VAL A 1 101 ? 3.288 12.380 -8.917 1.00 86.44 101 VAL A O 1
ATOM 725 N N . ALA A 1 102 ? 3.956 12.829 -6.821 1.00 85.62 102 ALA A N 1
ATOM 726 C CA . ALA A 1 102 ? 5.343 13.125 -7.180 1.00 85.62 102 ALA A CA 1
ATOM 727 C C . ALA A 1 102 ? 6.017 11.933 -7.880 1.00 85.62 102 ALA A C 1
ATOM 729 O O . ALA A 1 102 ? 6.618 12.102 -8.939 1.00 85.62 102 ALA A O 1
ATOM 730 N N . SER A 1 103 ? 5.857 10.716 -7.349 1.00 84.00 103 SER A N 1
ATOM 731 C CA . SER A 1 103 ? 6.354 9.498 -7.994 1.00 84.00 103 SER A CA 1
ATOM 732 C C . SER A 1 103 ? 5.707 9.251 -9.352 1.00 84.00 103 SER A C 1
ATOM 734 O O . SER A 1 103 ? 6.417 8.954 -10.307 1.00 84.00 103 SER A O 1
ATOM 736 N N . GLY A 1 104 ? 4.384 9.395 -9.466 1.00 82.44 104 GLY A N 1
ATOM 737 C CA . GLY A 1 104 ? 3.669 9.209 -10.729 1.00 82.44 104 GLY A CA 1
ATOM 738 C C . GLY A 1 104 ? 4.148 10.175 -11.812 1.00 82.44 104 GLY A C 1
ATOM 739 O O . GLY A 1 104 ? 4.453 9.749 -12.924 1.00 82.44 104 GLY A O 1
ATOM 740 N N . VAL A 1 105 ? 4.296 11.457 -11.467 1.00 83.62 105 VAL A N 1
ATOM 741 C CA . VAL A 1 105 ? 4.845 12.482 -12.364 1.00 83.62 105 VAL A CA 1
ATOM 742 C C . VAL A 1 105 ? 6.274 12.132 -12.777 1.00 83.62 105 VAL A C 1
ATOM 744 O O . VAL A 1 105 ? 6.574 12.157 -13.968 1.00 83.62 105 VAL A O 1
ATOM 747 N N . SER A 1 106 ? 7.136 11.729 -11.840 1.00 81.75 106 SER A N 1
ATOM 748 C CA . SER A 1 106 ? 8.518 11.357 -12.163 1.00 81.75 106 SER A CA 1
ATOM 749 C C . SER A 1 106 ? 8.642 10.107 -13.036 1.00 81.75 106 SER A C 1
ATOM 751 O O . SER A 1 106 ? 9.548 10.036 -13.859 1.00 81.75 106 SER A O 1
ATOM 753 N N . VAL A 1 107 ? 7.725 9.142 -12.914 1.00 80.19 107 VAL A N 1
ATOM 754 C CA . VAL A 1 107 ? 7.668 7.964 -13.800 1.00 80.19 107 VAL A CA 1
ATOM 755 C C . VAL A 1 107 ? 7.186 8.328 -15.210 1.00 80.19 107 VAL A C 1
ATOM 757 O O . VAL A 1 107 ? 7.591 7.690 -16.179 1.00 80.19 107 VAL A O 1
ATOM 760 N N . VAL A 1 108 ? 6.302 9.320 -15.350 1.00 79.88 108 VAL A N 1
ATOM 761 C CA . VAL A 1 108 ? 5.793 9.765 -16.661 1.00 79.88 108 VAL A CA 1
ATOM 762 C C . VAL A 1 108 ? 6.792 10.666 -17.378 1.00 79.88 108 VAL A C 1
ATOM 764 O O . VAL A 1 108 ? 6.987 10.516 -18.577 1.00 79.88 108 VAL A O 1
ATOM 767 N N . LEU A 1 109 ? 7.414 11.595 -16.652 1.00 79.06 109 LEU A N 1
ATOM 768 C CA . LEU A 1 109 ? 8.360 12.554 -17.220 1.00 79.06 109 LEU A CA 1
ATOM 769 C C . LEU A 1 109 ? 9.781 11.995 -17.348 1.00 79.06 109 LEU A C 1
ATOM 771 O O . LEU A 1 109 ? 10.635 12.683 -17.895 1.00 79.06 109 LEU A O 1
ATOM 775 N N . GLU A 1 110 ? 10.044 10.801 -16.803 1.00 75.44 110 GLU A N 1
ATOM 776 C CA . GLU A 1 110 ? 11.385 10.198 -16.683 1.00 75.44 110 GLU A CA 1
ATOM 777 C C . GLU A 1 110 ? 12.406 11.140 -16.012 1.00 75.44 110 GLU A C 1
ATOM 779 O O . GLU A 1 110 ? 13.615 11.057 -16.218 1.00 75.44 110 GLU A O 1
ATOM 784 N N . GLN A 1 111 ? 11.906 12.072 -15.197 1.00 70.88 111 GLN A N 1
ATOM 785 C CA . GLN A 1 111 ? 12.659 13.173 -14.605 1.00 70.88 111 GLN A CA 1
ATOM 786 C C . GLN A 1 111 ? 12.193 13.441 -13.170 1.00 70.88 111 GLN A C 1
ATOM 788 O O . GLN A 1 111 ? 11.032 13.246 -12.804 1.00 70.88 111 GLN A O 1
ATOM 793 N N . GLY A 1 112 ? 13.104 13.949 -12.341 1.00 70.69 112 GLY A N 1
ATOM 794 C CA . GLY A 1 112 ? 12.825 14.296 -10.948 1.00 70.69 112 GLY A CA 1
ATOM 795 C C . GLY A 1 112 ? 13.073 13.155 -9.950 1.00 70.69 112 GLY A C 1
ATOM 796 O O . GLY A 1 112 ? 13.494 12.057 -10.321 1.00 70.69 112 GLY A O 1
ATOM 797 N N . PRO A 1 113 ? 12.873 13.420 -8.647 1.00 81.38 113 PRO A N 1
ATOM 798 C CA . PRO A 1 113 ? 13.358 12.556 -7.580 1.00 81.38 113 PRO A CA 1
ATOM 799 C C . PRO A 1 113 ? 12.376 11.411 -7.281 1.00 81.38 113 PRO A C 1
ATOM 801 O O . PRO A 1 113 ? 11.762 11.366 -6.213 1.00 81.38 113 PRO A O 1
ATOM 804 N N . LEU A 1 114 ? 12.256 10.456 -8.212 1.00 83.31 114 LEU A N 1
ATOM 805 C CA . LEU A 1 114 ? 11.377 9.284 -8.090 1.00 83.31 114 LEU A CA 1
ATOM 806 C C . LEU A 1 114 ? 11.538 8.571 -6.740 1.00 83.31 114 LEU A C 1
ATOM 808 O O . LEU A 1 114 ? 10.550 8.297 -6.058 1.00 83.31 114 LEU A O 1
ATOM 812 N N . VAL A 1 115 ? 12.791 8.339 -6.339 1.00 83.44 115 VAL A N 1
ATOM 813 C CA . VAL A 1 115 ? 13.151 7.658 -5.087 1.00 83.44 115 VAL A CA 1
ATOM 814 C C . VAL A 1 115 ? 12.613 8.408 -3.867 1.00 83.44 115 VAL A C 1
ATOM 816 O O . VAL A 1 115 ? 12.108 7.787 -2.937 1.00 83.44 115 VAL A O 1
ATOM 819 N N . VAL A 1 116 ? 12.667 9.745 -3.872 1.00 86.38 116 VAL A N 1
ATOM 820 C CA . VAL A 1 116 ? 12.186 10.564 -2.749 1.00 86.38 116 VAL A CA 1
ATOM 821 C C . VAL A 1 116 ? 10.664 10.503 -2.660 1.00 86.38 116 VAL A C 1
ATOM 823 O O . VAL A 1 116 ? 10.135 10.286 -1.573 1.00 86.38 116 VAL A O 1
ATOM 826 N N . GLY A 1 117 ? 9.957 10.625 -3.789 1.00 85.75 117 GLY A N 1
ATOM 827 C CA . GLY A 1 117 ? 8.498 10.476 -3.819 1.00 85.75 117 GLY A CA 1
ATOM 828 C C . GLY A 1 117 ? 8.051 9.104 -3.304 1.00 85.75 117 GLY A C 1
ATOM 829 O O . GLY A 1 117 ? 7.153 9.018 -2.464 1.00 85.75 117 GLY A O 1
ATOM 830 N N . GLN A 1 118 ? 8.751 8.041 -3.724 1.00 88.69 118 GLN A N 1
ATOM 831 C CA . GLN A 1 118 ? 8.455 6.670 -3.308 1.00 88.69 118 GLN A CA 1
ATOM 832 C C . GLN A 1 118 ? 8.733 6.474 -1.818 1.00 88.69 118 GLN A C 1
ATOM 834 O O . GLN A 1 118 ? 7.914 5.886 -1.116 1.00 88.69 118 GLN A O 1
ATOM 839 N N . ALA A 1 119 ? 9.846 7.009 -1.313 1.00 88.38 119 ALA A N 1
ATOM 840 C CA . ALA A 1 119 ? 10.179 6.946 0.103 1.00 88.38 119 ALA A CA 1
ATOM 841 C C . ALA A 1 119 ? 9.133 7.668 0.964 1.00 88.38 119 ALA A C 1
ATOM 843 O O . ALA A 1 119 ? 8.658 7.105 1.948 1.00 88.38 119 ALA A O 1
ATOM 844 N N . VAL A 1 120 ? 8.719 8.881 0.578 1.00 90.56 120 VAL A N 1
ATOM 845 C CA . VAL A 1 120 ? 7.672 9.635 1.288 1.00 90.56 120 VAL A CA 1
ATOM 846 C C . VAL A 1 120 ? 6.350 8.868 1.281 1.00 90.56 120 VAL A C 1
ATOM 848 O O . VAL A 1 120 ? 5.717 8.735 2.329 1.00 90.56 120 VAL A O 1
ATOM 851 N N . PHE A 1 121 ? 5.961 8.317 0.128 1.00 90.62 121 PHE A N 1
ATOM 852 C CA . PHE A 1 121 ? 4.757 7.502 -0.015 1.00 90.62 121 PHE A CA 1
ATOM 853 C C . PHE A 1 121 ? 4.772 6.280 0.917 1.00 90.62 121 PHE A C 1
ATOM 855 O O . PHE A 1 121 ? 3.849 6.099 1.713 1.00 90.62 121 PHE A O 1
ATOM 862 N N . GLN A 1 122 ? 5.847 5.489 0.869 1.00 91.38 122 GLN A N 1
ATOM 863 C CA . GLN A 1 122 ? 6.001 4.260 1.651 1.00 91.38 122 GLN A CA 1
ATOM 864 C C . GLN A 1 122 ? 6.086 4.537 3.160 1.00 91.38 122 GLN A C 1
ATOM 866 O O . GLN A 1 122 ? 5.464 3.837 3.960 1.00 91.38 122 GLN A O 1
ATOM 871 N N . LEU A 1 123 ? 6.792 5.596 3.574 1.00 90.94 123 LEU A N 1
ATOM 872 C CA . LEU A 1 123 ? 6.864 6.003 4.980 1.00 90.94 123 LEU A CA 1
ATOM 873 C C . LEU A 1 123 ? 5.500 6.456 5.509 1.00 90.94 123 LEU 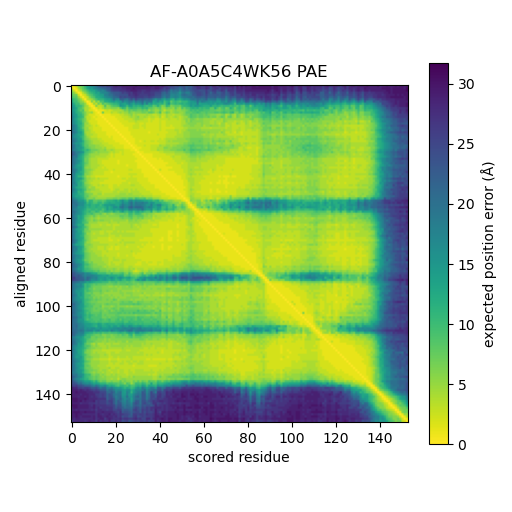A C 1
ATOM 875 O O . LEU A 1 123 ? 5.100 6.058 6.605 1.00 90.94 123 LEU A O 1
ATOM 879 N N . ALA A 1 124 ? 4.768 7.261 4.736 1.00 90.62 124 ALA A N 1
ATOM 880 C CA . ALA A 1 124 ? 3.431 7.708 5.109 1.00 90.62 124 ALA A CA 1
ATOM 881 C C . ALA A 1 124 ? 2.457 6.528 5.237 1.00 90.62 124 ALA A C 1
ATOM 883 O O . ALA A 1 124 ? 1.778 6.402 6.261 1.00 90.62 124 ALA A O 1
ATOM 884 N N . PHE A 1 125 ? 2.459 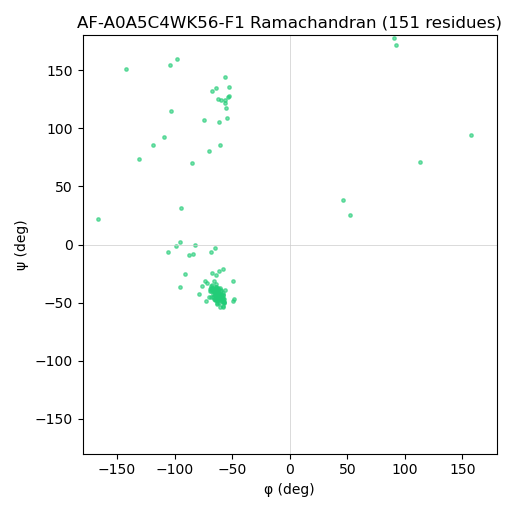5.618 4.258 1.00 90.94 125 PHE A N 1
ATOM 885 C CA . PHE A 1 125 ? 1.666 4.391 4.296 1.00 90.94 125 PHE A CA 1
ATOM 886 C C . PHE A 1 125 ? 2.007 3.523 5.517 1.00 90.94 125 PHE A C 1
ATOM 888 O O . PHE A 1 125 ? 1.118 3.129 6.278 1.00 90.94 125 PHE A O 1
ATOM 895 N N . GLY A 1 126 ? 3.299 3.286 5.763 1.00 89.81 126 GLY A N 1
ATOM 896 C CA . GLY A 1 126 ? 3.782 2.521 6.911 1.00 89.81 126 GLY A CA 1
ATOM 897 C C . GLY A 1 126 ? 3.341 3.121 8.248 1.00 89.81 126 GLY A C 1
ATOM 898 O O . GLY A 1 126 ? 2.883 2.399 9.135 1.00 89.81 126 GLY A O 1
ATOM 899 N N . MET A 1 127 ? 3.390 4.449 8.392 1.00 89.75 127 MET A N 1
ATOM 900 C CA . MET A 1 127 ? 2.907 5.137 9.593 1.00 89.75 127 MET A CA 1
ATOM 901 C C . MET A 1 127 ? 1.393 4.990 9.794 1.00 89.75 127 MET A C 1
ATOM 903 O O . MET A 1 127 ? 0.953 4.764 10.926 1.00 89.75 127 MET A O 1
ATOM 907 N N . ILE A 1 128 ? 0.594 5.074 8.724 1.00 88.81 128 ILE A N 1
ATOM 908 C CA . ILE A 1 128 ? -0.860 4.839 8.778 1.00 88.81 128 ILE A CA 1
ATOM 909 C C . ILE A 1 128 ? -1.145 3.404 9.228 1.00 88.81 128 ILE A C 1
ATOM 911 O O . ILE A 1 128 ? -1.953 3.197 10.138 1.00 88.81 128 ILE A O 1
ATOM 915 N N . MET A 1 129 ? -0.443 2.426 8.653 1.00 86.38 129 MET A N 1
ATOM 916 C CA . MET A 1 129 ? -0.538 1.018 9.035 1.00 86.38 129 MET A CA 1
ATOM 917 C C . MET A 1 129 ? -0.213 0.809 10.517 1.00 86.38 129 MET A C 1
ATOM 919 O O . MET A 1 129 ? -1.039 0.279 11.258 1.00 86.38 129 MET A O 1
ATOM 923 N N . ILE A 1 130 ? 0.948 1.279 10.985 1.00 87.12 130 ILE A N 1
ATOM 924 C CA . ILE A 1 130 ? 1.379 1.132 12.385 1.00 87.12 130 ILE A CA 1
ATOM 925 C C . ILE A 1 130 ? 0.369 1.773 13.340 1.00 87.12 130 ILE A C 1
ATOM 927 O O . ILE A 1 130 ? -0.004 1.165 14.345 1.00 87.12 130 ILE A O 1
ATOM 931 N N . ARG A 1 131 ? -0.089 2.993 13.042 1.00 85.88 131 ARG A N 1
ATOM 932 C CA . ARG A 1 131 ? -1.058 3.703 13.885 1.00 85.88 131 ARG A CA 1
ATOM 933 C C . ARG A 1 131 ? -2.389 2.962 13.951 1.00 85.88 131 ARG A C 1
ATOM 935 O O . ARG A 1 131 ? -2.932 2.810 15.039 1.00 85.88 131 ARG A O 1
ATOM 942 N N . THR A 1 132 ? -2.870 2.457 12.818 1.00 83.00 132 THR A N 1
ATOM 943 C CA . THR A 1 132 ? -4.118 1.688 12.760 1.00 83.00 132 THR A CA 1
ATOM 944 C C . THR A 1 132 ? -4.006 0.391 13.560 1.00 83.00 132 THR A C 1
ATOM 946 O O . THR A 1 132 ? -4.883 0.097 14.364 1.00 83.00 132 THR A O 1
ATOM 949 N N . LEU A 1 133 ? -2.893 -0.339 13.431 1.00 80.19 133 LEU A N 1
ATOM 950 C CA . LEU A 1 133 ? -2.649 -1.570 14.189 1.00 80.19 133 LEU A CA 1
ATOM 951 C C . LEU A 1 133 ? -2.551 -1.332 15.702 1.00 80.19 133 LEU A C 1
ATOM 953 O O . LEU A 1 133 ? -3.024 -2.156 16.478 1.00 80.19 133 LEU A O 1
ATOM 957 N N . ARG A 1 134 ? -1.966 -0.208 16.139 1.00 82.44 134 ARG A N 1
ATOM 958 C CA . ARG A 1 134 ? -1.877 0.155 17.567 1.00 82.44 134 ARG A CA 1
ATOM 959 C C . ARG A 1 134 ? -3.230 0.472 18.201 1.00 82.44 134 ARG A C 1
ATOM 961 O O . ARG A 1 134 ? -3.351 0.372 19.417 1.00 82.44 134 ARG A O 1
ATOM 968 N N . LEU A 1 135 ? -4.209 0.882 17.399 1.00 75.31 135 LEU A N 1
ATOM 969 C CA . LEU A 1 135 ? -5.556 1.216 17.861 1.00 75.31 135 LEU A CA 1
ATOM 970 C C . LEU A 1 135 ? -6.482 -0.003 17.913 1.00 75.31 135 LEU A C 1
ATOM 972 O O . LEU A 1 135 ? -7.579 0.091 18.460 1.00 75.31 135 LEU A O 1
ATOM 976 N N . LEU A 1 136 ? -6.048 -1.149 17.382 1.00 71.19 136 LEU A N 1
ATOM 977 C CA . LEU A 1 136 ? -6.796 -2.386 17.528 1.00 71.19 136 LEU A CA 1
ATOM 978 C C . LEU A 1 136 ? -6.778 -2.820 18.998 1.00 71.19 136 LEU A C 1
ATOM 980 O O . LEU A 1 136 ? -5.702 -2.877 19.604 1.00 71.19 136 LEU A O 1
ATOM 984 N N . PRO A 1 137 ? -7.937 -3.171 19.584 1.00 62.53 137 PRO A N 1
ATOM 985 C CA . PRO A 1 137 ? -7.969 -3.798 20.894 1.00 62.53 137 PRO A CA 1
ATOM 986 C C . PRO A 1 137 ? -7.034 -5.009 20.878 1.00 62.53 137 PRO A C 1
ATOM 988 O O . PRO A 1 137 ? -7.148 -5.854 19.987 1.00 62.53 137 PRO A O 1
ATOM 991 N N . ARG A 1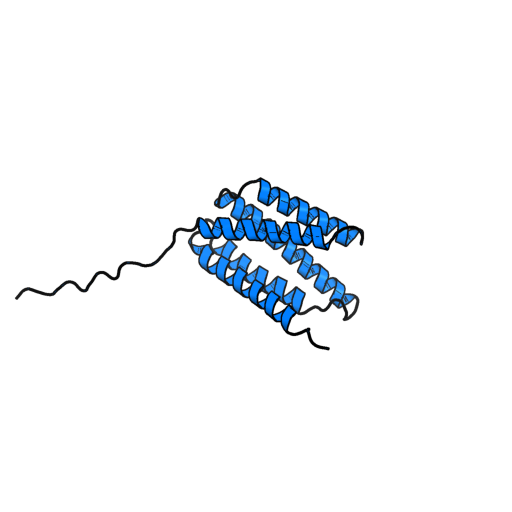 138 ? -6.110 -5.109 21.844 1.00 56.84 138 ARG A N 1
ATOM 992 C CA . ARG A 1 138 ? -5.330 -6.336 22.076 1.00 56.84 138 ARG A CA 1
ATOM 993 C C . ARG A 1 138 ? -6.307 -7.459 22.426 1.00 56.84 138 ARG A C 1
ATOM 995 O O . ARG A 1 138 ? -6.603 -7.697 23.592 1.00 56.84 138 ARG A O 1
ATOM 1002 N N . GLN A 1 139 ? -6.854 -8.130 21.422 1.00 48.31 139 GLN A N 1
ATOM 1003 C CA . GLN A 1 139 ? -7.663 -9.313 21.637 1.00 48.31 139 GLN A CA 1
ATOM 1004 C C . GLN A 1 139 ? -6.729 -10.473 21.992 1.00 48.31 139 GLN A C 1
ATOM 1006 O O . GLN A 1 139 ? -6.035 -11.003 21.132 1.00 48.31 139 GLN A O 1
ATOM 1011 N N . GLY A 1 140 ? -6.743 -10.878 23.266 1.00 46.72 140 GLY A N 1
ATOM 1012 C CA . GLY A 1 140 ? -6.555 -12.284 23.623 1.00 46.72 140 GLY A CA 1
ATOM 1013 C C . GLY A 1 140 ? -5.285 -12.672 24.379 1.00 46.72 140 GLY A C 1
ATOM 1014 O O . GLY A 1 140 ? -4.505 -13.480 23.893 1.00 46.72 140 GLY A O 1
ATOM 1015 N N . THR A 1 141 ? -5.186 -12.282 25.646 1.00 41.22 141 THR A N 1
ATOM 1016 C CA . THR A 1 141 ? -5.015 -13.299 26.695 1.00 41.22 141 THR A CA 1
ATOM 1017 C C . THR A 1 141 ? -6.324 -13.345 27.472 1.00 41.22 141 THR A C 1
ATOM 1019 O O . THR A 1 141 ? -6.554 -12.554 28.382 1.00 41.22 141 THR A O 1
ATOM 1022 N N . LYS A 1 142 ? -7.250 -14.233 27.082 1.00 46.25 142 LYS A N 1
ATOM 1023 C CA . LYS A 1 142 ? -8.313 -14.615 28.022 1.00 46.25 142 LYS A CA 1
ATOM 1024 C C . LYS A 1 142 ? -7.595 -15.226 29.232 1.00 46.25 142 LYS A C 1
ATOM 1026 O O . LYS A 1 142 ? -6.815 -16.155 29.010 1.00 46.25 142 LYS A O 1
ATOM 1031 N N . PRO A 1 143 ? -7.799 -14.738 30.469 1.00 51.19 143 PRO A N 1
ATOM 1032 C CA . PRO A 1 143 ? -7.331 -15.456 31.642 1.00 51.19 143 PRO A CA 1
ATOM 1033 C C . PRO A 1 143 ? -7.947 -16.850 31.574 1.00 51.19 143 PRO A C 1
ATOM 1035 O O . PRO A 1 143 ? -9.167 -16.980 31.466 1.00 51.19 143 PRO A O 1
ATOM 1038 N N . VAL A 1 144 ? -7.109 -17.883 31.554 1.00 66.62 144 VAL A N 1
ATOM 1039 C CA . VAL A 1 144 ? -7.574 -19.247 31.789 1.00 66.62 144 VAL A CA 1
ATOM 1040 C C . VAL A 1 144 ? -8.151 -19.221 33.197 1.00 66.62 144 VAL A C 1
ATOM 1042 O O . VAL A 1 144 ? -7.401 -19.085 34.162 1.00 66.62 144 VAL A O 1
ATOM 1045 N N . SER A 1 145 ? -9.478 -19.241 33.319 1.00 66.75 145 SER A N 1
ATOM 1046 C CA . SER A 1 145 ? -10.115 -19.432 34.616 1.00 66.75 145 SER A CA 1
ATOM 1047 C C . SER A 1 145 ? -9.577 -20.748 35.182 1.00 66.75 145 SER A C 1
ATOM 1049 O O . SER A 1 145 ? -9.649 -21.760 34.475 1.00 66.75 145 SER A O 1
ATOM 1051 N N . PRO A 1 146 ? -8.985 -20.754 36.390 1.00 67.94 146 PRO A N 1
ATOM 1052 C CA . PRO A 1 146 ? -8.543 -21.996 37.001 1.00 67.94 146 PRO A CA 1
ATOM 1053 C C . PRO A 1 146 ? -9.735 -22.958 37.097 1.00 67.94 146 PRO A C 1
ATOM 1055 O O . PRO A 1 146 ? -10.867 -22.496 37.288 1.00 67.94 146 PRO A O 1
ATOM 1058 N N . PRO A 1 147 ? -9.510 -24.272 36.912 1.00 66.94 147 PRO A N 1
ATOM 1059 C CA . PRO A 1 147 ? -10.573 -25.259 37.026 1.00 66.94 147 PRO A CA 1
ATOM 1060 C C . PRO A 1 147 ? -11.255 -25.081 38.381 1.00 66.94 147 PRO A C 1
ATOM 1062 O O . PRO A 1 147 ? -10.583 -25.011 39.410 1.00 66.94 147 PRO A O 1
ATOM 1065 N N . ALA A 1 148 ? -12.581 -24.938 38.357 1.00 67.00 148 ALA A N 1
ATOM 1066 C CA . ALA A 1 148 ? -13.382 -24.840 39.564 1.00 67.00 148 ALA A CA 1
ATOM 1067 C C . ALA A 1 148 ? -13.081 -26.063 40.434 1.00 67.00 148 ALA A C 1
ATOM 1069 O O . ALA A 1 148 ? -13.287 -27.196 39.997 1.00 67.00 148 ALA A O 1
ATOM 1070 N N . SER A 1 149 ? -12.544 -25.820 41.629 1.00 63.72 149 SER A N 1
ATOM 1071 C CA . SER A 1 149 ? -12.312 -26.848 42.631 1.00 63.72 149 SER A CA 1
ATOM 1072 C C . SER A 1 149 ? -13.626 -27.577 42.890 1.00 63.72 149 SER A C 1
ATOM 1074 O O . SER A 1 149 ? -14.554 -27.017 43.469 1.00 63.72 149 SER A O 1
ATOM 1076 N N . THR A 1 150 ? -13.715 -28.823 42.436 1.00 61.16 150 THR A N 1
ATOM 1077 C CA . THR A 1 150 ? -14.732 -29.773 42.878 1.00 61.16 150 THR A CA 1
ATOM 1078 C C . THR A 1 150 ? -14.420 -30.164 44.317 1.00 61.16 150 THR A C 1
ATOM 1080 O O . THR A 1 150 ? -13.816 -31.202 44.568 1.00 61.16 150 THR A O 1
ATOM 1083 N N . GLU A 1 151 ? -14.808 -29.313 45.261 1.00 57.94 151 GLU A N 1
ATOM 1084 C CA . GLU A 1 15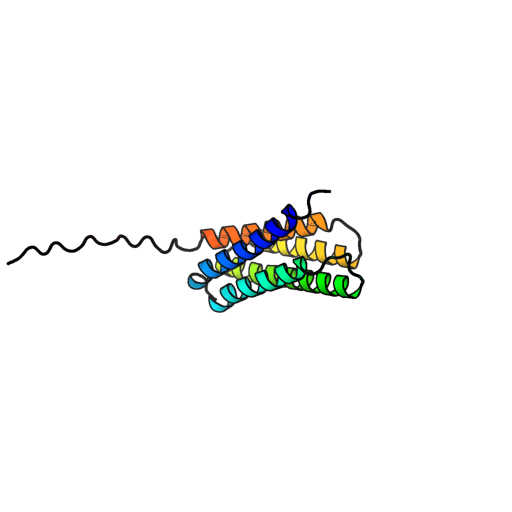1 ? -15.165 -29.750 46.605 1.00 57.94 151 GLU A CA 1
ATOM 1085 C C . GLU A 1 151 ? -16.686 -29.740 46.699 1.00 57.94 151 GLU A C 1
ATOM 1087 O O . GLU A 1 151 ? -17.298 -28.681 46.582 1.00 57.94 151 GLU A O 1
ATOM 1092 N N . GLN A 1 152 ? -17.263 -30.934 46.863 1.00 52.56 152 GLN A N 1
ATOM 1093 C CA . GLN A 1 152 ? -18.418 -31.271 47.708 1.00 52.56 152 GLN A CA 1
ATOM 1094 C C . GLN A 1 152 ? -19.078 -32.555 47.186 1.00 52.56 152 GLN A C 1
ATOM 1096 O O . GLN A 1 152 ? -19.912 -32.519 46.283 1.00 52.56 152 GLN A O 1
ATOM 1101 N N . THR A 1 153 ? -18.698 -33.706 47.742 1.00 55.25 153 THR A N 1
ATOM 1102 C CA . THR A 1 153 ? -19.571 -34.566 48.572 1.00 55.25 153 THR A CA 1
ATOM 1103 C C . THR A 1 153 ? -18.797 -35.764 49.103 1.00 55.25 153 THR A C 1
ATOM 1105 O O . THR A 1 153 ? -17.956 -36.307 48.356 1.00 55.25 153 THR A O 1
#

Secondary structure (DSSP, 8-state):
---HHHHHHHHHHHHHHHHHHHHHHGGGSS-HHHHHHHHHHHHHHHHHHHTS-TTS-HHHHHHHHHHHHHHHHHHHHHHHHHHHHHT--HHHHHHHHHHHHHHHHHHHHT-S-HHHHHHHHHHHHHHHHHHHHHTS--------PPPP-----

Organism: NCBI:txid2219224

Sequence (153 aa):
MGDGVADGGGFLGAALYTRRALKVAAPALPAPRFVAAAGDSFALLLTGVLLTPYTLGDVVHWIHRSFGAALFMHEMVLAVRLASWASAGAALVVLQVAGGVASGVSVVLEQGPLVVGQAVFQLAFGMIMIRTLRLLPRQGTKPVSPPASTEQT